Protein AF-A0A0G1RSK3-F1 (afdb_monomer)

Mean predicted aligned error: 3.15 Å

Foldseek 3Di:
DVLLVLLVVLLVLLVVCLVVVDLVSQLCNLVSCCVSVVDDLVRLCVLLVHDSVVSVCSNVSHPPDDSVVSNVSSVSSSVSSVVVSVVVVD

Nearest PDB structures (foldseek):
  2mqk-assembly1_A  TM=7.563E-01  e=6.370E-01  Muvirus mu
  2o38-assembly1_A  TM=6.739E-01  e=1.027E+00  Rhodopseudomonas palustris CGA009
  3clc-assembly1_D  TM=6.625E-01  e=1.083E+00  unclassified
  7ewd-assembly1_B  TM=6.206E-01  e=9.237E-01  Mycobacterium tuberculosis H37Rv
  1b0n-assembly1_A  TM=5.888E-01  e=7.470E-01  Bacillus subtilis

Structure (mmCIF, N/CA/C/O backbone):
data_AF-A0A0G1RSK3-F1
#
_entry.id   AF-A0A0G1RSK3-F1
#
loop_
_atom_site.group_PDB
_atom_site.id
_atom_site.type_symbol
_atom_site.label_atom_id
_atom_site.label_alt_id
_atom_site.label_comp_id
_atom_site.label_asym_id
_atom_site.label_entity_id
_atom_site.label_seq_id
_atom_site.pdbx_PDB_ins_code
_atom_site.Cartn_x
_atom_site.Cartn_y
_atom_site.Cartn_z
_atom_site.occupancy
_atom_site.B_iso_or_equiv
_atom_site.auth_seq_id
_atom_site.auth_comp_id
_atom_site.auth_asym_id
_atom_site.auth_atom_id
_atom_site.pdbx_PDB_model_num
ATOM 1 N N . MET A 1 1 ? -8.608 8.601 15.971 1.00 64.62 1 MET A N 1
ATOM 2 C CA . MET A 1 1 ? -9.193 9.575 15.018 1.00 64.62 1 MET A CA 1
ATOM 3 C C . MET A 1 1 ? -8.267 9.974 13.865 1.00 64.62 1 MET A C 1
ATOM 5 O O . MET A 1 1 ? -8.631 9.697 12.733 1.00 64.62 1 MET A O 1
ATOM 9 N N . VAL A 1 2 ? -7.083 10.578 14.076 1.00 80.12 2 VAL A N 1
ATOM 10 C CA . VAL A 1 2 ? -6.255 11.102 12.951 1.00 80.12 2 VAL A CA 1
ATOM 11 C C . VAL A 1 2 ? -5.830 10.015 11.948 1.00 80.12 2 VAL A C 1
ATOM 13 O O . VAL A 1 2 ? -6.033 10.178 10.748 1.00 80.12 2 VAL A O 1
ATOM 16 N N . LYS A 1 3 ? -5.320 8.871 12.430 1.00 86.31 3 LYS A N 1
ATOM 17 C CA . LYS A 1 3 ? -4.884 7.752 11.571 1.00 86.31 3 LYS A CA 1
ATOM 18 C C . LYS A 1 3 ? -6.033 7.129 10.766 1.00 86.31 3 LYS A C 1
ATOM 20 O O . LYS A 1 3 ? -5.853 6.784 9.604 1.00 86.31 3 LYS A O 1
ATOM 25 N N . GLU A 1 4 ? -7.221 7.026 11.360 1.00 90.38 4 GLU A N 1
ATOM 26 C CA . GLU A 1 4 ? -8.415 6.513 10.678 1.00 90.38 4 GLU A CA 1
ATOM 27 C C . GLU A 1 4 ? -8.817 7.423 9.509 1.00 90.38 4 GLU A C 1
ATOM 29 O O . GLU A 1 4 ? -9.021 6.944 8.396 1.00 90.38 4 GLU A O 1
ATOM 34 N N . LEU A 1 5 ? -8.851 8.742 9.727 1.00 92.88 5 LEU A N 1
ATOM 35 C CA . LEU A 1 5 ? -9.155 9.711 8.672 1.00 92.88 5 LEU A CA 1
ATOM 36 C C . LEU A 1 5 ? -8.137 9.651 7.525 1.00 92.88 5 LEU A C 1
ATOM 38 O O . LEU A 1 5 ? -8.519 9.763 6.360 1.00 92.88 5 LEU A O 1
ATOM 42 N N . GLU A 1 6 ? -6.850 9.458 7.824 1.00 93.94 6 GLU A N 1
ATOM 43 C CA . GLU A 1 6 ? -5.830 9.273 6.786 1.00 93.94 6 GLU A CA 1
ATOM 44 C C . GLU A 1 6 ? -6.038 7.991 5.974 1.00 93.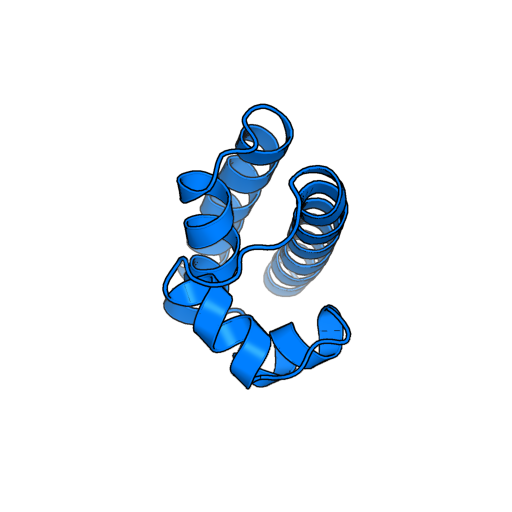94 6 GLU A C 1
ATOM 46 O O . GLU A 1 6 ? -5.887 8.020 4.750 1.00 93.94 6 GLU A O 1
ATOM 51 N N . LEU A 1 7 ? -6.419 6.892 6.629 1.00 93.94 7 LEU A N 1
ATOM 52 C CA . LEU A 1 7 ? -6.721 5.625 5.966 1.00 93.94 7 LEU A CA 1
ATOM 53 C C . LEU A 1 7 ? -7.975 5.720 5.095 1.00 93.94 7 LEU A C 1
ATOM 55 O O . LEU A 1 7 ? -7.959 5.236 3.967 1.00 93.94 7 LEU A O 1
ATOM 59 N N . ILE A 1 8 ? -9.025 6.401 5.561 1.00 93.88 8 ILE A N 1
ATOM 60 C CA . ILE A 1 8 ? -10.241 6.650 4.773 1.00 93.88 8 ILE A CA 1
ATOM 61 C C . ILE A 1 8 ? -9.906 7.478 3.526 1.00 93.88 8 ILE A C 1
ATOM 63 O O . ILE A 1 8 ? -10.265 7.097 2.412 1.00 93.88 8 ILE A O 1
ATOM 67 N N . LYS A 1 9 ? -9.154 8.578 3.682 1.00 93.94 9 LYS A N 1
ATOM 68 C CA . LYS A 1 9 ? -8.701 9.403 2.547 1.00 93.94 9 LYS A CA 1
ATOM 69 C C . LYS A 1 9 ? -7.859 8.599 1.559 1.00 93.94 9 LYS A C 1
ATOM 71 O O . LYS A 1 9 ? -7.983 8.787 0.352 1.00 93.94 9 LYS A O 1
ATOM 76 N N . PHE A 1 10 ? -6.986 7.729 2.063 1.00 94.62 10 PHE A N 1
ATOM 77 C CA . PHE A 1 10 ? -6.169 6.862 1.223 1.00 94.62 10 PHE A CA 1
ATOM 78 C C . PHE A 1 10 ? -7.024 5.857 0.446 1.00 94.62 10 PHE A C 1
ATOM 80 O O . PHE A 1 10 ? -6.866 5.750 -0.769 1.00 94.62 10 PHE A O 1
ATOM 87 N N . ARG A 1 11 ? -7.969 5.191 1.116 1.00 94.25 11 ARG A N 1
ATOM 88 C CA . ARG A 1 11 ? -8.898 4.238 0.502 1.00 94.25 11 ARG A CA 1
ATOM 89 C C . ARG A 1 11 ? -9.690 4.863 -0.648 1.00 94.25 11 ARG A C 1
ATOM 91 O O . ARG A 1 11 ? -9.693 4.316 -1.744 1.00 94.25 11 ARG A O 1
ATOM 98 N N . ASN A 1 12 ? -10.264 6.047 -0.433 1.00 91.81 12 ASN A N 1
ATOM 99 C CA . ASN A 1 12 ? -11.033 6.757 -1.462 1.00 91.81 12 ASN A CA 1
ATOM 100 C C . ASN A 1 12 ? -10.193 7.085 -2.709 1.00 91.81 12 ASN A C 1
ATOM 102 O O . ASN A 1 12 ? -10.708 7.120 -3.819 1.00 91.81 12 ASN A O 1
ATOM 106 N N . LYS A 1 13 ? -8.880 7.292 -2.558 1.00 91.00 13 LYS A N 1
ATOM 107 C CA . LYS A 1 13 ? -7.993 7.470 -3.715 1.00 91.00 13 LYS A CA 1
ATOM 108 C C . LYS A 1 13 ? -7.709 6.165 -4.458 1.00 91.00 13 LYS A C 1
ATOM 110 O O . LYS A 1 13 ? -7.543 6.191 -5.673 1.00 91.00 13 LYS A O 1
ATOM 115 N N . LEU A 1 14 ? -7.641 5.026 -3.761 1.00 90.00 14 LEU A N 1
ATOM 116 C CA . LEU A 1 14 ? -7.410 3.724 -4.401 1.00 90.00 14 LEU A CA 1
ATOM 117 C C . LEU A 1 14 ? -8.541 3.361 -5.373 1.00 90.00 14 LEU A C 1
ATOM 119 O O . LEU A 1 14 ? -8.259 2.868 -6.469 1.00 90.00 14 LEU A O 1
ATOM 123 N N . SER A 1 15 ? -9.796 3.664 -5.026 1.00 82.19 15 SER A N 1
ATOM 124 C CA . SER A 1 15 ? -10.929 3.485 -5.944 1.00 82.19 15 SER A CA 1
ATOM 125 C C . SER A 1 15 ? -10.750 4.293 -7.233 1.00 82.19 15 SER A C 1
ATOM 127 O O . SER A 1 15 ? -10.896 3.737 -8.322 1.00 82.19 15 SER A O 1
ATOM 129 N N . ASP A 1 16 ? -10.306 5.550 -7.136 1.00 84.19 16 ASP A N 1
ATOM 130 C CA . ASP A 1 16 ? -10.060 6.404 -8.306 1.00 84.19 16 ASP A CA 1
ATOM 131 C C . ASP A 1 16 ? -8.915 5.875 -9.184 1.00 84.19 16 ASP A C 1
ATOM 133 O O . ASP A 1 16 ? -8.969 5.920 -10.417 1.00 84.19 16 ASP A O 1
ATOM 137 N N . PHE A 1 17 ? -7.858 5.341 -8.568 1.00 84.56 17 PHE A N 1
ATOM 138 C CA . PHE A 1 17 ? -6.697 4.811 -9.293 1.00 84.56 17 PHE A CA 1
ATOM 139 C C . PHE A 1 17 ? -6.998 3.536 -10.067 1.00 84.56 17 PHE A C 1
ATOM 141 O O . PHE A 1 17 ? -6.361 3.281 -11.091 1.00 84.56 17 PHE A O 1
ATOM 148 N N . THR A 1 18 ? -7.976 2.760 -9.605 1.00 72.06 18 THR A N 1
ATOM 149 C CA . THR A 1 18 ? -8.446 1.567 -10.313 1.00 72.06 18 THR A CA 1
ATOM 150 C C . THR A 1 18 ? -9.045 1.944 -11.673 1.00 72.06 18 THR A C 1
ATOM 152 O O . THR A 1 18 ? -8.867 1.214 -12.645 1.00 72.06 18 THR A O 1
ATOM 155 N N . LEU A 1 19 ? -9.663 3.127 -11.767 1.00 72.88 19 LEU A N 1
ATOM 156 C CA . LEU A 1 19 ? -10.194 3.695 -13.010 1.00 72.88 19 LEU A CA 1
ATOM 157 C C . LEU A 1 19 ? -9.117 4.413 -13.840 1.00 72.88 19 LEU A C 1
ATOM 159 O O . LEU A 1 19 ? -9.160 4.392 -15.067 1.00 72.88 19 LEU A O 1
ATOM 163 N N . ARG A 1 20 ? -8.136 5.053 -13.188 1.00 78.19 20 ARG A N 1
ATOM 164 C CA . ARG A 1 20 ? -7.073 5.843 -13.839 1.00 78.19 20 ARG A CA 1
ATOM 165 C C . ARG A 1 20 ? -5.691 5.277 -13.514 1.00 78.19 20 ARG A C 1
ATOM 167 O O . ARG A 1 20 ? -4.918 5.870 -12.765 1.00 78.19 20 ARG A O 1
ATOM 174 N N . ASN A 1 21 ? -5.361 4.119 -14.075 1.00 80.25 21 ASN A N 1
ATOM 175 C CA . ASN A 1 21 ? -4.137 3.381 -13.751 1.00 80.25 21 ASN A CA 1
ATOM 176 C C . ASN A 1 21 ? -2.871 3.977 -14.410 1.00 80.25 21 ASN A C 1
ATOM 178 O O . ASN A 1 21 ? -2.356 3.465 -15.402 1.00 80.25 21 ASN A O 1
ATOM 182 N N . SER A 1 22 ? -2.358 5.073 -13.846 1.00 87.12 22 SER A N 1
ATOM 183 C CA . SER A 1 22 ? -1.118 5.731 -14.278 1.00 87.12 22 SER A CA 1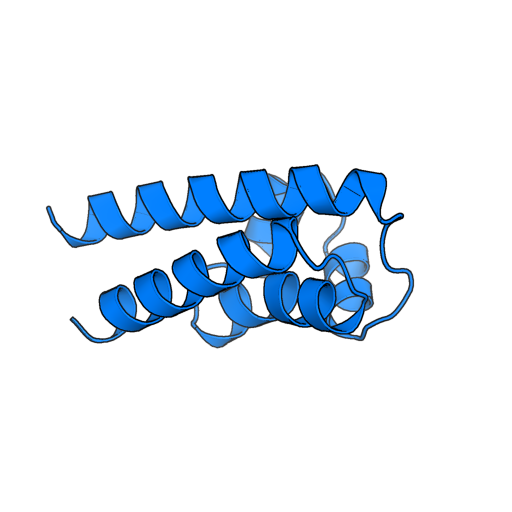
ATOM 184 C C . SER A 1 22 ? 0.086 5.342 -13.408 1.00 87.12 22 SER A C 1
ATOM 186 O O . SER A 1 22 ? -0.058 4.865 -12.280 1.00 87.12 22 SER A O 1
ATOM 188 N N . ASN A 1 23 ? 1.305 5.585 -13.907 1.00 88.94 23 ASN A N 1
ATOM 189 C CA . ASN A 1 23 ? 2.537 5.397 -13.126 1.00 88.94 23 ASN A CA 1
ATOM 190 C C . ASN A 1 23 ? 2.543 6.259 -11.852 1.00 88.94 23 ASN A C 1
ATOM 192 O O . ASN A 1 23 ? 2.948 5.791 -10.788 1.00 88.94 23 ASN A O 1
ATOM 196 N N . THR A 1 24 ? 2.054 7.498 -11.949 1.00 89.62 24 THR A N 1
ATOM 197 C CA . THR A 1 24 ? 1.957 8.435 -10.821 1.00 89.62 24 THR A CA 1
ATOM 198 C C . THR A 1 24 ? 1.022 7.906 -9.739 1.00 89.62 24 THR A C 1
ATOM 200 O O . THR A 1 24 ? 1.383 7.902 -8.561 1.00 89.62 24 THR A O 1
ATOM 203 N N . ASN A 1 25 ? -0.142 7.394 -10.143 1.00 90.69 25 ASN A N 1
ATOM 204 C CA . ASN A 1 25 ? -1.136 6.837 -9.230 1.00 90.69 25 ASN A CA 1
ATOM 205 C C . ASN A 1 25 ? -0.617 5.566 -8.554 1.00 90.69 25 ASN A C 1
ATOM 207 O O . ASN A 1 25 ? -0.748 5.411 -7.341 1.00 90.69 25 ASN A O 1
ATOM 211 N N . PHE A 1 26 ? 0.071 4.703 -9.306 1.00 93.50 26 PHE A N 1
ATOM 212 C CA . PHE A 1 26 ? 0.705 3.520 -8.734 1.00 93.50 26 PHE A CA 1
ATOM 213 C C . PHE A 1 26 ? 1.789 3.870 -7.711 1.00 93.50 26 PHE A C 1
ATOM 215 O O . PHE A 1 26 ? 1.806 3.316 -6.612 1.00 93.50 26 PHE A O 1
ATOM 222 N N . ARG A 1 27 ? 2.671 4.824 -8.035 1.00 93.88 27 ARG A N 1
ATOM 223 C CA . ARG A 1 27 ? 3.714 5.273 -7.104 1.00 93.88 27 ARG A CA 1
ATOM 224 C C . ARG A 1 27 ? 3.102 5.803 -5.810 1.00 93.88 27 ARG A C 1
ATOM 226 O O . ARG A 1 27 ? 3.570 5.450 -4.731 1.00 93.88 27 ARG A O 1
ATOM 233 N N . TYR A 1 28 ? 2.041 6.605 -5.915 1.00 93.94 28 TYR A N 1
ATOM 234 C CA . TYR A 1 28 ? 1.311 7.086 -4.746 1.00 93.94 28 TYR A CA 1
ATOM 235 C C . TYR A 1 28 ? 0.731 5.926 -3.925 1.00 93.94 28 TYR A C 1
ATOM 237 O O . TYR A 1 28 ? 0.894 5.908 -2.708 1.00 93.94 28 TYR A O 1
ATOM 245 N N . ALA A 1 29 ? 0.093 4.948 -4.573 1.00 94.62 29 ALA A N 1
ATOM 246 C CA . ALA A 1 29 ? -0.523 3.806 -3.899 1.00 94.62 29 ALA A CA 1
ATOM 247 C C . ALA A 1 29 ? 0.486 2.946 -3.119 1.00 94.62 29 ALA A C 1
ATOM 249 O O . ALA A 1 29 ? 0.167 2.476 -2.031 1.00 94.62 29 ALA A O 1
ATOM 250 N N . ILE A 1 30 ? 1.702 2.769 -3.644 1.00 96.00 30 ILE A N 1
ATOM 251 C CA . ILE A 1 30 ? 2.767 2.009 -2.974 1.00 96.00 30 ILE A CA 1
ATOM 252 C C . ILE A 1 30 ? 3.454 2.825 -1.870 1.00 96.00 30 ILE A C 1
ATOM 254 O O . ILE A 1 30 ? 3.807 2.276 -0.828 1.00 96.00 30 ILE A O 1
ATOM 258 N N . ASP A 1 31 ? 3.669 4.126 -2.067 1.00 95.88 31 ASP A N 1
ATOM 259 C CA . ASP A 1 31 ? 4.420 4.935 -1.102 1.00 95.88 31 ASP A CA 1
ATOM 260 C C . ASP A 1 31 ? 3.562 5.412 0.080 1.00 95.88 31 ASP A C 1
ATOM 262 O O . ASP A 1 31 ? 4.009 5.391 1.231 1.00 95.88 31 ASP A O 1
ATOM 266 N N . ARG A 1 32 ? 2.299 5.784 -0.170 1.00 95.56 32 ARG A N 1
ATOM 267 C CA . ARG A 1 32 ? 1.425 6.390 0.844 1.00 95.56 32 ARG A CA 1
ATOM 268 C C . ARG A 1 32 ? 1.223 5.520 2.096 1.00 95.56 32 ARG A C 1
ATOM 270 O O . ARG A 1 32 ? 1.337 6.096 3.178 1.00 95.56 32 ARG A O 1
ATOM 277 N N . PRO A 1 33 ? 0.996 4.190 2.014 1.00 95.38 33 PRO A N 1
ATOM 278 C CA . PRO A 1 33 ? 0.909 3.309 3.184 1.00 95.38 33 PRO A CA 1
ATOM 279 C C . PRO A 1 33 ? 2.123 3.377 4.112 1.00 95.38 33 PRO A C 1
ATOM 281 O O . PRO A 1 33 ? 1.976 3.266 5.329 1.00 95.38 33 PRO A O 1
ATOM 284 N N . ILE A 1 34 ? 3.315 3.569 3.542 1.00 95.62 34 ILE A N 1
ATOM 285 C CA . ILE A 1 34 ? 4.567 3.660 4.295 1.00 95.62 34 ILE A CA 1
ATOM 286 C C . ILE A 1 34 ? 4.669 5.025 4.978 1.00 95.62 34 ILE A C 1
ATOM 288 O O . ILE A 1 34 ? 4.991 5.104 6.162 1.00 95.62 34 ILE A O 1
ATOM 292 N N . VAL A 1 35 ? 4.338 6.098 4.251 1.00 94.25 35 VAL A N 1
ATOM 293 C CA . VAL A 1 35 ? 4.374 7.479 4.760 1.00 94.25 35 VAL A CA 1
ATOM 294 C C . VAL A 1 35 ? 3.435 7.668 5.953 1.00 94.25 35 VAL A C 1
ATOM 296 O O . VAL A 1 35 ? 3.837 8.256 6.953 1.00 94.25 35 VAL A O 1
ATOM 299 N N . ILE A 1 36 ? 2.215 7.126 5.891 1.00 93.44 36 ILE A N 1
ATOM 300 C CA . ILE A 1 36 ? 1.236 7.219 6.994 1.00 93.44 36 ILE A CA 1
ATOM 301 C C . ILE A 1 36 ? 1.449 6.160 8.088 1.00 93.44 36 ILE A C 1
ATOM 303 O O . ILE A 1 36 ? 0.595 5.982 8.958 1.00 93.44 36 ILE A O 1
ATOM 307 N N . LYS A 1 37 ? 2.569 5.419 8.046 1.00 93.12 37 LYS A N 1
ATOM 308 C CA . LYS A 1 37 ? 2.910 4.353 9.007 1.00 93.12 37 LYS A CA 1
ATOM 309 C C . LYS A 1 37 ? 1.771 3.335 9.187 1.00 93.12 37 LYS A C 1
ATOM 311 O O . LYS A 1 37 ? 1.471 2.878 10.296 1.00 93.12 37 LYS A O 1
ATOM 316 N N . PHE A 1 38 ? 1.096 3.025 8.084 1.00 93.69 38 PHE A N 1
ATOM 317 C CA . PHE A 1 38 ? 0.079 1.982 8.008 1.00 93.69 38 PHE A CA 1
ATOM 318 C C . PHE A 1 38 ? 0.731 0.626 7.737 1.00 93.69 38 PHE A C 1
ATOM 320 O O . PHE A 1 38 ? 0.444 -0.339 8.435 1.00 93.69 38 PHE A O 1
ATOM 327 N N . LEU A 1 39 ? 1.658 0.581 6.781 1.00 95.88 39 LEU A N 1
ATOM 328 C CA . LEU A 1 39 ? 2.458 -0.599 6.477 1.00 95.88 39 LEU A CA 1
ATOM 329 C C . LEU A 1 39 ? 3.940 -0.264 6.587 1.00 95.88 39 LEU A C 1
ATOM 331 O O . LEU A 1 39 ? 4.374 0.847 6.287 1.00 95.88 39 LEU A O 1
ATOM 335 N N . THR A 1 40 ? 4.738 -1.253 6.963 1.00 97.06 40 THR A N 1
ATOM 336 C CA . THR A 1 40 ? 6.180 -1.227 6.714 1.00 97.06 40 THR A CA 1
ATOM 337 C C . THR A 1 40 ? 6.484 -1.742 5.307 1.00 97.06 40 THR A C 1
ATOM 339 O O . THR A 1 40 ? 5.683 -2.444 4.687 1.00 97.06 40 THR A O 1
ATOM 342 N N . VAL A 1 41 ? 7.680 -1.429 4.796 1.00 97.00 41 VAL A N 1
ATOM 343 C CA . VAL A 1 41 ? 8.140 -1.958 3.499 1.00 97.00 41 VAL A CA 1
ATOM 344 C C . VAL A 1 41 ? 8.181 -3.489 3.519 1.00 97.00 41 VAL A C 1
ATOM 346 O O . VAL A 1 41 ? 7.880 -4.109 2.506 1.00 97.00 41 VAL A O 1
ATOM 349 N N . GLN A 1 42 ? 8.520 -4.087 4.666 1.00 97.31 42 GLN A N 1
ATOM 350 C CA . GLN A 1 42 ? 8.532 -5.537 4.847 1.00 97.31 42 GLN A CA 1
ATOM 351 C C . GLN A 1 42 ? 7.121 -6.122 4.730 1.00 97.31 42 GLN A C 1
ATOM 353 O O . GLN A 1 42 ? 6.889 -6.957 3.870 1.00 97.31 42 GLN A O 1
ATOM 358 N N . GLN A 1 43 ? 6.155 -5.604 5.495 1.00 97.50 43 GLN A N 1
ATOM 359 C CA . GLN A 1 43 ? 4.766 -6.082 5.448 1.00 97.50 43 GLN A CA 1
ATOM 360 C C . GLN A 1 43 ? 4.148 -5.961 4.049 1.00 97.50 43 GLN A C 1
ATOM 362 O O . GLN A 1 43 ? 3.389 -6.828 3.625 1.00 97.50 43 GLN A O 1
ATOM 367 N N . MET A 1 44 ? 4.477 -4.893 3.317 1.00 97.31 44 MET A N 1
ATOM 368 C CA . MET A 1 44 ? 4.031 -4.732 1.934 1.00 97.31 44 MET A CA 1
ATOM 369 C C . MET A 1 44 ? 4.690 -5.747 0.993 1.00 97.31 44 MET A C 1
ATOM 371 O O . MET A 1 44 ? 4.016 -6.303 0.130 1.00 97.31 44 MET A O 1
ATOM 375 N N . ALA A 1 45 ? 5.992 -5.988 1.155 1.00 96.94 45 ALA A N 1
ATOM 376 C CA . ALA A 1 45 ? 6.720 -6.992 0.388 1.00 96.94 45 ALA A CA 1
ATOM 377 C C . ALA A 1 45 ? 6.118 -8.391 0.609 1.00 96.94 45 ALA A C 1
ATOM 379 O O . ALA A 1 45 ? 5.783 -9.068 -0.361 1.00 96.94 45 ALA A O 1
ATOM 380 N N . ASP A 1 46 ? 5.869 -8.760 1.865 1.00 97.44 46 ASP A N 1
ATOM 381 C CA . ASP A 1 46 ? 5.267 -10.042 2.239 1.00 97.44 46 ASP A CA 1
ATOM 382 C C . ASP A 1 46 ? 3.845 -10.179 1.679 1.00 97.44 46 ASP A C 1
ATOM 384 O O . ASP A 1 46 ? 3.511 -11.173 1.033 1.00 97.44 46 ASP A O 1
ATOM 388 N N . GLY A 1 47 ? 3.019 -9.141 1.849 1.00 95.12 47 GLY A N 1
ATOM 389 C CA . GLY A 1 47 ? 1.638 -9.120 1.371 1.00 95.12 47 GLY A CA 1
ATOM 390 C C . GLY A 1 47 ? 1.502 -9.241 -0.149 1.00 95.12 47 GLY A C 1
ATOM 391 O O . GLY A 1 47 ? 0.569 -9.877 -0.639 1.00 95.12 47 GLY A O 1
ATOM 392 N N . LEU A 1 48 ? 2.458 -8.685 -0.897 1.00 94.81 48 LEU A N 1
ATOM 393 C CA . LEU A 1 48 ? 2.495 -8.742 -2.360 1.00 94.81 48 LEU A CA 1
ATOM 394 C C . LEU A 1 48 ? 3.339 -9.904 -2.907 1.00 94.81 48 LEU A C 1
ATOM 396 O O . LEU A 1 48 ? 3.428 -10.061 -4.127 1.00 94.81 48 LEU A O 1
ATOM 400 N N . ARG A 1 49 ? 3.954 -10.714 -2.032 1.00 95.19 49 ARG A N 1
ATOM 401 C CA . ARG A 1 49 ? 4.919 -11.772 -2.386 1.00 95.19 49 ARG A CA 1
ATOM 402 C C . ARG A 1 49 ? 6.041 -11.252 -3.288 1.00 95.19 49 ARG A C 1
ATOM 404 O O . ARG A 1 49 ? 6.361 -11.836 -4.321 1.00 95.19 49 ARG A O 1
ATOM 411 N N . GLN A 1 50 ? 6.595 -10.107 -2.917 1.00 95.56 50 GLN A N 1
ATOM 412 C CA . GLN A 1 50 ? 7.695 -9.448 -3.609 1.00 95.56 50 GLN A CA 1
ATOM 413 C C . GLN A 1 50 ? 8.886 -9.285 -2.676 1.00 95.56 50 GLN A C 1
ATOM 415 O O . GLN A 1 50 ? 8.766 -9.358 -1.458 1.00 95.56 50 GLN A O 1
ATOM 420 N N . SER A 1 51 ? 10.053 -9.007 -3.248 1.00 97.38 51 SER A N 1
ATOM 421 C CA . SER A 1 51 ? 11.222 -8.640 -2.452 1.00 97.38 51 SER A CA 1
ATOM 422 C C . SER A 1 51 ? 11.106 -7.193 -1.938 1.00 97.38 51 SER A C 1
ATOM 424 O O . SER A 1 51 ? 10.538 -6.325 -2.610 1.00 97.38 51 SER A O 1
ATOM 426 N N . ARG A 1 52 ? 11.699 -6.878 -0.775 1.00 97.19 52 ARG A N 1
ATOM 427 C CA . AR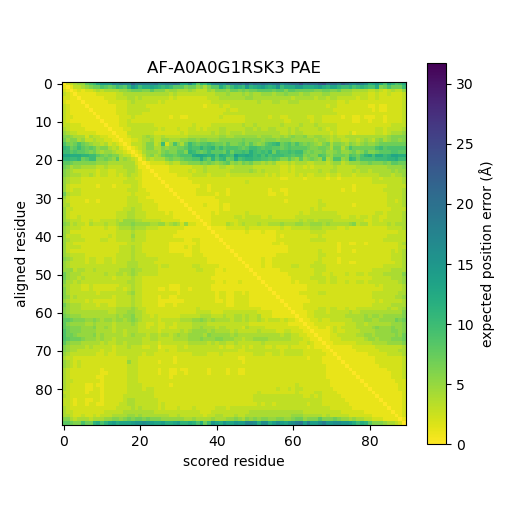G A 1 52 ? 11.788 -5.480 -0.296 1.00 97.19 52 ARG A CA 1
ATOM 428 C C . ARG A 1 52 ? 12.475 -4.555 -1.317 1.00 97.19 52 ARG A C 1
ATOM 430 O O . ARG A 1 52 ? 11.984 -3.436 -1.489 1.00 97.19 52 ARG A O 1
ATOM 437 N N . PRO A 1 53 ? 13.567 -4.969 -2.002 1.00 97.69 53 PRO A N 1
ATOM 438 C CA . PRO A 1 53 ? 14.159 -4.173 -3.077 1.00 97.69 53 PRO A CA 1
ATOM 439 C C . PRO A 1 53 ? 13.168 -3.830 -4.191 1.00 97.69 53 PRO A C 1
ATOM 441 O O . PRO A 1 53 ? 13.129 -2.677 -4.622 1.00 97.69 53 PRO A O 1
ATOM 444 N N . THR A 1 54 ? 12.320 -4.780 -4.601 1.00 96.94 54 THR A N 1
ATOM 445 C CA . THR A 1 54 ? 11.268 -4.546 -5.604 1.00 96.94 54 THR A CA 1
ATOM 446 C C . THR A 1 54 ? 10.329 -3.425 -5.161 1.00 96.94 54 THR A C 1
ATOM 448 O O . THR A 1 54 ? 10.125 -2.463 -5.902 1.00 96.94 54 THR A O 1
ATOM 451 N N . ILE A 1 55 ? 9.830 -3.482 -3.921 1.00 96.88 55 ILE A N 1
ATOM 452 C CA . ILE A 1 55 ? 8.981 -2.416 -3.364 1.00 96.88 55 ILE A CA 1
ATOM 453 C C . ILE A 1 55 ? 9.737 -1.079 -3.328 1.00 96.88 55 ILE A C 1
ATOM 455 O O . ILE A 1 55 ? 9.188 -0.037 -3.686 1.00 96.88 55 ILE A O 1
ATOM 459 N N . GLY A 1 56 ? 11.017 -1.092 -2.950 1.00 96.69 56 GLY A N 1
ATOM 460 C CA . GLY A 1 56 ? 11.872 0.097 -2.952 1.00 96.69 56 GLY A CA 1
ATOM 461 C C . GLY A 1 56 ? 12.022 0.743 -4.335 1.00 96.69 56 GLY A C 1
ATOM 462 O O . GLY A 1 56 ? 11.974 1.970 -4.444 1.00 96.69 56 GLY A O 1
ATOM 463 N N . LEU A 1 57 ? 12.166 -0.057 -5.394 1.00 96.69 57 LEU A N 1
ATOM 464 C CA . LEU A 1 57 ? 12.200 0.432 -6.776 1.00 96.69 57 LEU A CA 1
ATOM 465 C C . LEU A 1 57 ? 10.856 1.042 -7.178 1.00 96.69 57 LEU A C 1
ATOM 467 O O . LEU A 1 57 ? 10.829 2.159 -7.701 1.00 96.69 57 LEU A O 1
ATOM 471 N N . TRP A 1 58 ? 9.750 0.375 -6.848 1.00 96.50 58 TRP A N 1
ATOM 472 C CA . TRP A 1 58 ? 8.406 0.861 -7.156 1.00 96.50 58 TRP A CA 1
ATOM 473 C C . TRP A 1 58 ? 8.101 2.210 -6.513 1.00 96.50 58 TRP A C 1
ATOM 475 O O . TRP A 1 58 ? 7.597 3.115 -7.180 1.00 96.50 58 TRP A O 1
ATOM 485 N N . ARG A 1 59 ? 8.498 2.394 -5.250 1.00 94.69 59 ARG A N 1
ATOM 486 C CA . ARG A 1 59 ? 8.399 3.682 -4.543 1.00 94.69 59 ARG A CA 1
ATOM 487 C C . ARG A 1 59 ? 9.179 4.792 -5.242 1.00 94.69 59 ARG A C 1
ATOM 489 O O . ARG A 1 59 ? 8.715 5.925 -5.324 1.00 94.69 59 ARG A O 1
ATOM 496 N N . LYS A 1 60 ? 10.341 4.461 -5.807 1.00 94.06 60 LYS A N 1
ATOM 497 C CA . LYS A 1 60 ? 11.168 5.388 -6.594 1.00 94.06 60 LYS A CA 1
ATOM 498 C C . LYS A 1 60 ? 10.635 5.622 -8.014 1.00 94.06 60 LYS A C 1
ATOM 500 O O . LYS A 1 60 ? 11.243 6.386 -8.755 1.00 94.06 60 LYS 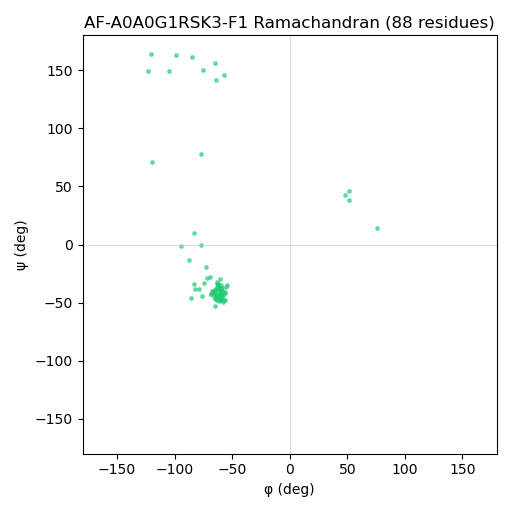A O 1
ATOM 505 N N . GLY A 1 61 ? 9.528 4.989 -8.408 1.00 92.88 61 GLY A N 1
ATOM 506 C CA . GLY A 1 61 ? 8.996 5.073 -9.770 1.00 92.88 61 GLY A CA 1
ATOM 507 C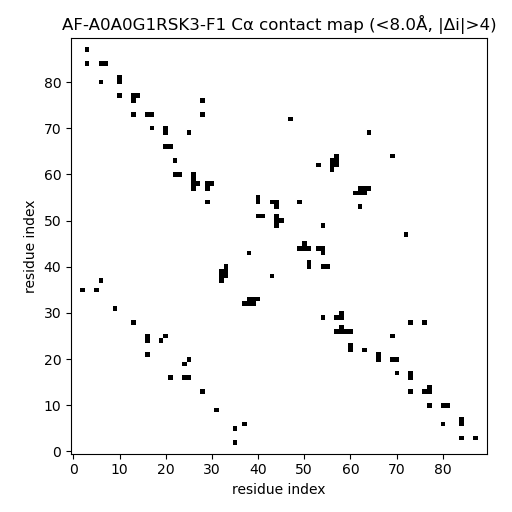 C . GLY A 1 61 ? 9.778 4.241 -10.792 1.00 92.88 61 GLY A C 1
ATOM 508 O O . GLY A 1 61 ? 9.616 4.447 -11.990 1.00 92.88 61 GLY A O 1
ATOM 509 N N . LYS A 1 62 ? 10.642 3.325 -10.338 1.00 94.00 62 LYS A N 1
ATOM 510 C CA . LYS A 1 62 ? 11.497 2.486 -11.186 1.00 94.00 62 LYS A CA 1
ATOM 511 C C . LYS A 1 62 ? 10.961 1.059 -11.250 1.00 94.00 62 LYS A C 1
ATOM 513 O O . LYS A 1 62 ? 10.394 0.570 -10.277 1.00 94.00 62 LYS A O 1
ATOM 518 N N . ASN A 1 63 ? 11.187 0.389 -12.383 1.00 92.94 63 ASN A N 1
ATOM 519 C CA . ASN A 1 63 ? 10.782 -1.002 -12.622 1.00 92.94 63 ASN A CA 1
ATOM 520 C C . ASN A 1 63 ? 9.316 -1.279 -12.230 1.00 92.94 63 ASN A C 1
ATOM 522 O O . ASN A 1 63 ? 9.011 -2.256 -11.545 1.00 92.94 63 ASN A O 1
ATOM 526 N N . LEU A 1 64 ? 8.420 -0.344 -12.574 1.00 92.69 64 LEU A N 1
ATOM 527 C CA . LEU A 1 64 ? 7.015 -0.429 -12.189 1.00 92.69 64 LEU A CA 1
ATOM 528 C C . LEU A 1 64 ? 6.367 -1.654 -12.840 1.00 92.69 64 LEU A C 1
ATOM 530 O O . LEU A 1 64 ? 6.626 -1.924 -14.013 1.00 92.69 64 LEU A O 1
ATOM 534 N N . PRO A 1 65 ? 5.476 -2.360 -12.128 1.00 91.56 65 PRO A N 1
ATOM 535 C CA . PRO A 1 65 ? 4.824 -3.529 -12.685 1.00 91.56 65 PRO A CA 1
ATOM 536 C C . PRO A 1 65 ? 3.939 -3.125 -13.866 1.00 91.56 65 PRO A C 1
ATOM 538 O O . PRO A 1 65 ? 3.484 -1.979 -13.966 1.00 91.56 65 PRO A O 1
ATOM 541 N N . HIS A 1 66 ? 3.673 -4.076 -14.759 1.00 90.19 66 HIS A N 1
ATOM 542 C CA . HIS A 1 66 ? 2.769 -3.873 -15.887 1.00 90.19 66 HIS A CA 1
ATOM 543 C C . HIS A 1 66 ? 1.375 -3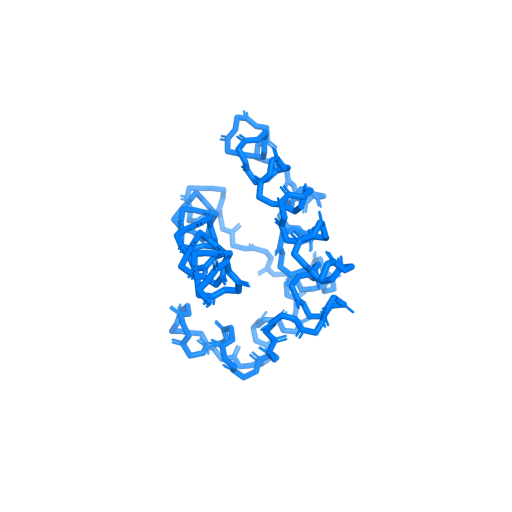.439 -15.406 1.00 90.19 66 HIS A C 1
ATOM 545 O O . HIS A 1 66 ? 0.918 -3.879 -14.349 1.00 90.19 66 HIS A O 1
ATOM 551 N N . HIS A 1 67 ? 0.678 -2.593 -16.169 1.00 84.50 67 HIS A N 1
ATOM 552 C CA . HIS A 1 67 ? -0.582 -1.978 -15.733 1.00 84.50 67 HIS A CA 1
ATOM 553 C C . HIS A 1 67 ? -1.645 -3.009 -15.312 1.00 84.50 67 HIS A C 1
ATOM 555 O O . HIS A 1 67 ? -2.320 -2.809 -14.304 1.00 84.50 67 HIS A O 1
ATOM 561 N N . VAL A 1 68 ? -1.714 -4.157 -15.993 1.00 84.62 68 VAL A N 1
ATOM 562 C CA . VAL A 1 68 ? -2.610 -5.277 -15.643 1.00 84.62 68 VAL A CA 1
ATOM 563 C C . VAL A 1 68 ? -2.345 -5.813 -14.228 1.00 84.62 68 VAL A C 1
ATOM 565 O O . VAL A 1 68 ? -3.281 -6.069 -13.475 1.00 84.62 68 VAL A O 1
ATOM 568 N N . MET A 1 69 ? -1.076 -5.921 -13.821 1.00 86.75 69 MET A N 1
ATOM 569 C CA . MET A 1 69 ? -0.696 -6.404 -12.487 1.00 86.75 69 MET A CA 1
ATOM 570 C C . MET A 1 69 ? -1.017 -5.391 -11.384 1.00 86.75 69 MET A C 1
ATOM 572 O O . MET A 1 69 ? -1.306 -5.776 -10.252 1.00 86.75 69 MET A O 1
ATOM 576 N N . ARG A 1 70 ? -1.007 -4.091 -11.706 1.00 91.50 70 ARG A N 1
ATOM 577 C CA . ARG A 1 70 ? -1.278 -3.016 -10.735 1.00 91.50 70 ARG A CA 1
ATOM 578 C C . ARG A 1 70 ? -2.684 -3.084 -10.167 1.00 91.50 70 A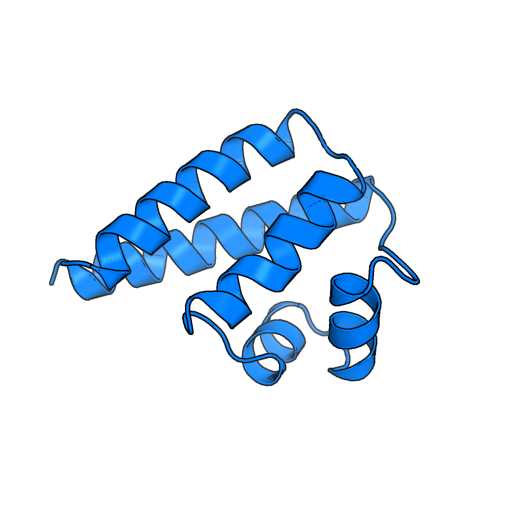RG A C 1
ATOM 580 O O . ARG A 1 70 ? -2.862 -2.786 -8.994 1.00 91.50 70 ARG A O 1
ATOM 587 N N . ARG A 1 71 ? -3.661 -3.521 -10.967 1.00 87.62 71 ARG A N 1
ATOM 588 C CA . ARG A 1 71 ? -5.049 -3.660 -10.514 1.00 87.62 71 ARG A CA 1
ATOM 589 C C . ARG A 1 71 ? -5.154 -4.589 -9.303 1.00 87.62 71 ARG A C 1
ATOM 591 O O . ARG A 1 71 ? -5.721 -4.195 -8.293 1.00 87.62 71 ARG A O 1
ATOM 598 N N . ARG A 1 72 ? -4.509 -5.759 -9.359 1.00 89.69 72 ARG A N 1
ATOM 599 C CA . ARG A 1 72 ? -4.476 -6.715 -8.236 1.00 89.69 72 ARG A CA 1
ATOM 600 C C . ARG A 1 72 ? -3.801 -6.130 -6.994 1.00 89.69 72 ARG A C 1
ATOM 602 O O . ARG A 1 72 ? -4.204 -6.422 -5.874 1.00 89.69 72 ARG A O 1
ATOM 609 N N . ILE A 1 73 ? -2.784 -5.290 -7.188 1.00 93.81 73 ILE A N 1
ATOM 610 C CA . ILE A 1 73 ? -2.099 -4.590 -6.093 1.00 93.81 73 ILE A CA 1
ATOM 611 C C . ILE A 1 73 ? -3.033 -3.555 -5.447 1.00 93.81 73 ILE A C 1
ATOM 613 O O . ILE A 1 73 ? -3.084 -3.468 -4.222 1.00 93.81 73 ILE A O 1
ATOM 617 N N . PHE A 1 74 ? -3.789 -2.794 -6.244 1.00 93.25 74 PHE A N 1
ATOM 618 C CA . PHE A 1 74 ? -4.774 -1.839 -5.728 1.00 93.25 74 PHE A CA 1
ATOM 619 C C . PHE A 1 74 ? -5.902 -2.538 -4.970 1.00 93.25 74 PHE A C 1
ATOM 621 O O . PHE A 1 74 ? -6.225 -2.120 -3.864 1.00 93.25 74 PHE A O 1
ATOM 628 N N . GLU A 1 75 ? -6.438 -3.630 -5.516 1.00 91.75 75 GLU A N 1
ATOM 629 C CA . GLU A 1 75 ? -7.467 -4.448 -4.861 1.00 91.75 75 GLU A CA 1
ATOM 630 C C . GLU A 1 75 ? -6.965 -5.015 -3.522 1.00 91.75 75 GLU A C 1
ATOM 632 O O . GLU A 1 75 ? -7.667 -4.964 -2.510 1.00 91.75 75 GLU A O 1
ATOM 637 N N . TRP A 1 76 ? -5.719 -5.499 -3.478 1.00 94.94 76 TRP A N 1
ATOM 638 C CA . TRP A 1 76 ? -5.102 -5.956 -2.234 1.00 94.94 76 TRP A CA 1
ATOM 639 C C . TRP A 1 76 ? -4.939 -4.822 -1.208 1.00 94.94 76 TRP A C 1
ATOM 641 O O . TRP A 1 76 ? -5.254 -5.008 -0.029 1.00 94.94 76 TRP A O 1
ATOM 651 N N . LEU A 1 77 ? -4.484 -3.640 -1.639 1.00 95.75 77 LEU A N 1
ATOM 652 C CA . LEU A 1 77 ? -4.348 -2.470 -0.766 1.00 95.75 77 LEU A CA 1
ATOM 653 C C . LEU A 1 77 ? -5.704 -2.016 -0.215 1.00 95.75 77 LEU A C 1
ATOM 655 O O . LEU A 1 77 ? -5.803 -1.777 0.986 1.00 95.75 77 LEU A O 1
ATOM 659 N N . ASP A 1 78 ? -6.743 -1.939 -1.049 1.00 94.56 78 ASP A N 1
ATOM 660 C CA . ASP A 1 78 ? -8.089 -1.537 -0.623 1.00 94.56 78 ASP A CA 1
ATOM 661 C C . ASP A 1 78 ? -8.652 -2.501 0.429 1.00 94.56 78 ASP A C 1
ATOM 663 O O . ASP A 1 78 ? -9.129 -2.069 1.485 1.00 94.56 78 ASP A O 1
ATOM 667 N N . LYS A 1 79 ? -8.499 -3.814 0.210 1.00 95.00 79 LYS A N 1
ATOM 668 C CA . LYS A 1 79 ? -8.896 -4.833 1.189 1.00 95.00 79 LYS A CA 1
ATOM 669 C C . LYS A 1 79 ? -8.132 -4.682 2.506 1.00 95.00 79 LYS A C 1
ATOM 671 O O . LYS A 1 79 ? -8.742 -4.701 3.574 1.00 95.00 79 LYS A O 1
ATOM 676 N N . THR A 1 80 ? -6.813 -4.506 2.441 1.00 96.06 80 THR A N 1
ATOM 677 C CA . THR A 1 80 ? -5.959 -4.379 3.634 1.00 96.06 80 THR A CA 1
ATOM 678 C C . THR A 1 80 ? -6.314 -3.124 4.439 1.00 96.06 80 THR A C 1
ATOM 680 O O . THR A 1 80 ? -6.450 -3.188 5.659 1.00 96.06 80 THR A O 1
ATOM 683 N N . VAL A 1 81 ? -6.535 -1.990 3.766 1.00 95.62 81 VAL A N 1
ATOM 684 C CA . VAL A 1 81 ? -6.956 -0.732 4.406 1.00 95.62 81 VAL A CA 1
ATOM 685 C C . VAL A 1 81 ? -8.344 -0.863 5.027 1.00 95.62 81 VAL A C 1
ATOM 687 O O . VAL A 1 81 ? -8.561 -0.391 6.140 1.00 95.62 81 VAL A O 1
ATOM 690 N N . SER A 1 82 ? -9.278 -1.524 4.342 1.00 95.06 82 SER A N 1
ATOM 691 C CA . SER A 1 82 ? -10.641 -1.734 4.845 1.00 95.06 82 SER A CA 1
AT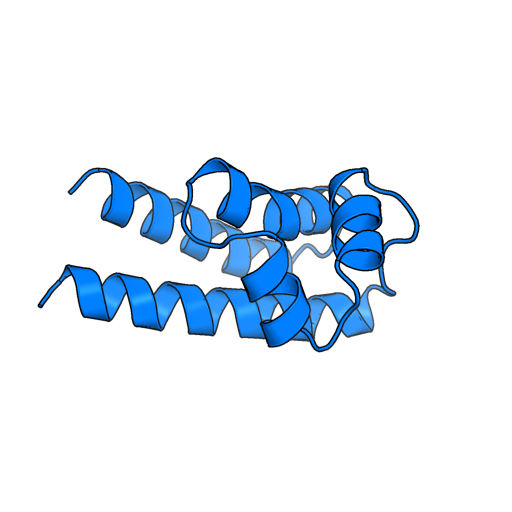OM 692 C C . SER A 1 82 ? -10.658 -2.529 6.151 1.00 95.06 82 SER A C 1
ATOM 694 O O . SER A 1 82 ? -11.378 -2.164 7.080 1.00 95.06 82 SER A O 1
ATOM 696 N N . ILE A 1 83 ? -9.830 -3.575 6.246 1.00 95.44 83 ILE A N 1
ATOM 697 C CA . ILE A 1 83 ? -9.672 -4.373 7.470 1.00 95.44 83 ILE A CA 1
ATOM 698 C C . ILE A 1 83 ? -9.120 -3.510 8.613 1.00 95.44 83 ILE A C 1
ATOM 700 O O . ILE A 1 83 ? -9.646 -3.562 9.724 1.00 95.44 83 ILE A O 1
ATOM 704 N N . GLU A 1 84 ? -8.103 -2.685 8.352 1.00 94.44 84 GLU A N 1
ATOM 705 C CA . GLU A 1 84 ? -7.509 -1.823 9.382 1.00 94.44 84 GLU A CA 1
ATOM 706 C C . GLU A 1 84 ? -8.477 -0.732 9.860 1.00 94.44 84 GLU A C 1
ATOM 708 O O . GLU A 1 84 ? -8.589 -0.496 11.060 1.00 94.44 84 GLU A O 1
ATOM 713 N N . ILE A 1 85 ? -9.239 -0.105 8.957 1.00 94.44 85 ILE A N 1
ATOM 714 C CA . ILE A 1 85 ? -10.285 0.859 9.343 1.00 94.44 85 ILE A CA 1
ATOM 715 C C . ILE A 1 85 ? -11.324 0.181 10.241 1.00 94.44 85 ILE A C 1
ATOM 717 O O . ILE A 1 85 ? -11.692 0.732 11.276 1.00 94.44 85 ILE A O 1
ATOM 721 N N . ALA A 1 86 ? -11.780 -1.021 9.876 1.00 94.25 86 ALA A N 1
ATOM 722 C CA . ALA A 1 86 ? -12.738 -1.770 10.686 1.00 94.25 86 ALA A CA 1
ATOM 723 C C . ALA A 1 86 ? -12.175 -2.122 12.071 1.00 94.25 86 ALA A C 1
ATOM 725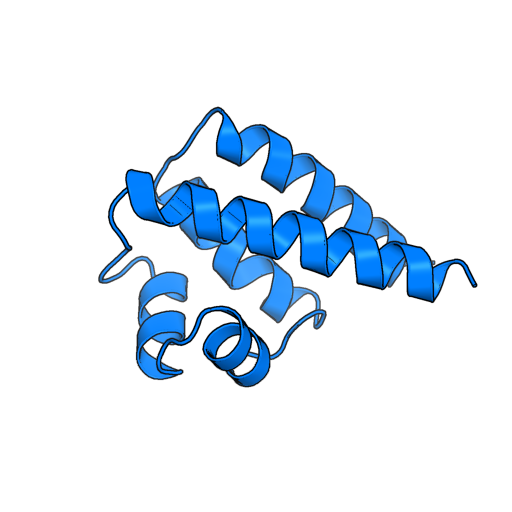 O O . ALA A 1 86 ? -12.911 -2.090 13.053 1.00 94.25 86 ALA A O 1
ATOM 726 N N . ARG A 1 87 ? -10.874 -2.420 12.163 1.00 93.06 87 ARG A N 1
ATOM 727 C CA . ARG A 1 87 ? -10.182 -2.667 13.431 1.00 93.06 87 ARG A CA 1
ATOM 728 C C . ARG A 1 87 ? -10.092 -1.411 14.302 1.00 93.06 87 ARG A C 1
ATOM 730 O O . ARG A 1 87 ? -10.245 -1.534 15.506 1.00 93.06 87 ARG A O 1
ATOM 737 N N . LEU A 1 88 ? -9.842 -0.237 13.722 1.00 91.75 88 LEU A N 1
ATOM 738 C CA . LEU A 1 88 ? -9.719 1.029 14.465 1.00 91.75 88 LEU A CA 1
ATOM 739 C C . LEU A 1 88 ? -11.051 1.572 15.002 1.00 91.75 88 LEU A C 1
ATOM 741 O O . LEU A 1 88 ? -11.037 2.432 15.877 1.00 91.75 88 LEU A O 1
ATOM 745 N N . ARG A 1 89 ? -12.176 1.122 14.438 1.00 89.38 89 ARG A N 1
ATOM 746 C CA . ARG A 1 89 ? -13.535 1.502 14.860 1.00 89.38 89 ARG A CA 1
ATOM 747 C C . ARG A 1 89 ? -14.099 0.633 15.982 1.00 89.38 89 ARG A C 1
ATOM 749 O O . ARG A 1 89 ? -15.148 0.977 16.518 1.00 89.38 89 ARG A O 1
ATOM 756 N N . LYS A 1 90 ? -13.458 -0.503 16.256 1.00 80.94 90 LYS A N 1
ATOM 757 C CA . LYS A 1 90 ? -13.753 -1.352 17.411 1.00 80.94 90 LYS A CA 1
ATOM 758 C C . LYS A 1 90 ? -13.030 -0.810 18.633 1.00 80.94 90 LYS A C 1
ATOM 760 O O . LYS A 1 90 ? -13.636 -0.897 19.716 1.00 80.94 90 LYS A O 1
#

pLDDT: mean 91.91, std 6.03, range [64.62, 97.69]

Sequence (90 aa):
MVKELELIKFRNKLSDFTLRNSNTNFRYAIDRPIVIKFLTVQQMADGLRQSRPTIGLWRKGKNLPHHVMRRRIFEWLDKTVSIEIARLRK

Solvent-accessible surface area (backbone atoms only — not comparable to full-atom values): 5150 Å² total; per-residue (Å²): 111,73,68,51,54,52,49,52,58,50,45,62,49,46,61,53,32,71,78,51,75,42,73,70,47,51,26,48,65,63,36,48,42,45,75,72,68,74,38,53,66,61,59,50,13,62,76,68,75,48,53,53,66,58,52,53,33,28,51,71,67,36,90,63,74,57,69,78,60,46,51,60,52,45,54,50,50,46,53,54,50,51,53,51,49,57,58,75,74,106

Radius of gyration: 12.43 Å; Cα contacts (8 Å, |Δi|>4): 72; chains: 1; bounding box: 28×23×33 Å

Secondary structure (DSSP, 8-state):
-HHHHHHHHHHHHHHHHHHS--HHHHHHHHHHHHHTTSS-HHHHHHHHT--HHHHHHHHTT-SPPPHHHHHHHHHHHHHHHHHHHHHHT-